Protein AF-A0A2A5WUG9-F1 (afdb_monomer)

Secondary structure (DSSP, 8-state):
--TTSTTHHHHHHHHHHHHHTTSHHHHHHHHHHHHHHHHHHHHHHHHHHHS-HHHHHHHHHHHHHHHHTTHHHHHHHHHHHHHT-

Sequence (85 aa):
MLFWLPLIGPLVAGFVVGKRAGGIGAGIRAAILPAILVGSLMFALATMLTGIPVLGVVAGMGGLALAFSLVGPLLLGAVIGGVFA

Structure (mmCIF, N/CA/C/O backbone):
data_AF-A0A2A5WUG9-F1
#
_entry.id   AF-A0A2A5WUG9-F1
#
loop_
_atom_site.gr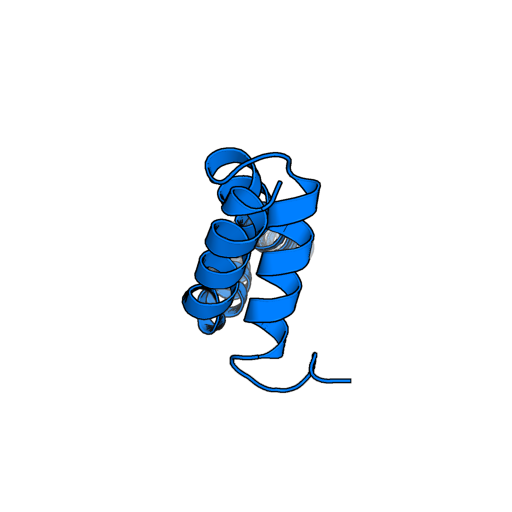oup_PDB
_atom_site.id
_atom_site.type_symbol
_atom_site.label_atom_id
_atom_site.label_alt_id
_atom_site.label_comp_id
_atom_site.label_asym_id
_atom_site.label_entity_id
_atom_site.label_seq_id
_atom_site.pdbx_PDB_ins_code
_atom_site.Cartn_x
_atom_site.Cartn_y
_atom_site.Cartn_z
_atom_site.occupancy
_atom_site.B_iso_or_equiv
_atom_site.auth_seq_id
_atom_site.auth_comp_id
_atom_site.auth_asym_id
_atom_site.auth_atom_id
_atom_site.pdbx_PDB_model_num
ATOM 1 N N . MET A 1 1 ? 9.408 -4.260 20.025 1.00 50.81 1 MET A N 1
ATOM 2 C CA . MET A 1 1 ? 10.166 -4.377 18.760 1.00 50.81 1 MET A CA 1
ATOM 3 C C . MET A 1 1 ? 9.594 -5.540 17.945 1.00 50.81 1 MET A C 1
ATOM 5 O O . MET A 1 1 ? 10.106 -6.641 18.027 1.00 50.81 1 MET A O 1
ATOM 9 N N . LEU A 1 2 ? 8.478 -5.319 17.232 1.00 66.62 2 LEU A N 1
ATOM 10 C CA . LEU A 1 2 ? 7.793 -6.331 16.394 1.00 66.62 2 LEU A CA 1
ATOM 11 C C . LEU A 1 2 ? 7.871 -6.004 14.889 1.00 66.62 2 LEU A C 1
ATOM 13 O O . LEU A 1 2 ? 7.356 -6.756 14.071 1.00 66.62 2 LEU A O 1
ATOM 17 N N . PHE A 1 3 ? 8.528 -4.894 14.524 1.00 64.69 3 PHE A N 1
ATOM 18 C CA . PHE A 1 3 ? 8.589 -4.365 13.154 1.00 64.69 3 PHE A CA 1
ATOM 19 C C . PHE A 1 3 ? 9.202 -5.346 12.146 1.00 64.69 3 PHE A C 1
ATOM 21 O O . PHE A 1 3 ? 8.909 -5.267 10.960 1.00 64.69 3 PHE A O 1
ATOM 28 N N . TRP A 1 4 ? 10.041 -6.262 12.631 1.00 69.06 4 TRP A N 1
ATOM 29 C CA . TRP A 1 4 ? 10.745 -7.242 11.816 1.00 69.06 4 TRP A CA 1
ATOM 30 C C . TRP A 1 4 ? 9.924 -8.497 11.512 1.00 69.06 4 TRP A C 1
ATOM 32 O O . TRP A 1 4 ? 10.288 -9.257 10.618 1.00 69.06 4 TRP A O 1
ATOM 42 N N . LEU A 1 5 ? 8.842 -8.744 12.266 1.00 82.00 5 LEU A N 1
ATOM 43 C CA . LEU A 1 5 ? 8.098 -9.980 12.108 1.00 82.00 5 LEU A CA 1
ATOM 44 C C . LEU A 1 5 ? 7.212 -9.829 10.870 1.00 82.00 5 LEU A C 1
ATOM 46 O O . LEU A 1 5 ? 6.397 -8.891 10.832 1.00 82.00 5 LEU A O 1
ATOM 50 N N . PRO A 1 6 ? 7.332 -10.731 9.879 1.00 73.31 6 PRO A N 1
ATOM 51 C CA . PRO A 1 6 ? 6.378 -10.772 8.784 1.00 73.31 6 PRO A CA 1
ATOM 52 C C . PRO A 1 6 ? 4.969 -10.869 9.383 1.00 73.31 6 PRO A C 1
ATOM 54 O O . PRO A 1 6 ? 4.768 -11.495 10.425 1.00 73.31 6 PRO A O 1
ATOM 57 N N . LEU A 1 7 ? 4.003 -10.186 8.767 1.00 83.88 7 LEU A N 1
ATOM 58 C CA . LEU A 1 7 ? 2.640 -9.965 9.277 1.00 83.88 7 LEU A CA 1
ATOM 59 C C . LEU A 1 7 ? 2.492 -8.888 10.371 1.00 83.88 7 LEU A C 1
ATOM 61 O O . LEU A 1 7 ? 1.775 -7.912 10.146 1.00 83.88 7 LEU A O 1
ATOM 65 N N . ILE A 1 8 ? 3.142 -9.026 11.534 1.00 88.69 8 ILE A N 1
ATOM 66 C CA . ILE A 1 8 ? 2.864 -8.139 12.686 1.00 88.69 8 ILE A CA 1
ATOM 67 C C . ILE A 1 8 ? 3.430 -6.733 12.475 1.00 88.69 8 ILE A C 1
ATOM 69 O O . ILE A 1 8 ? 2.742 -5.751 12.757 1.00 88.69 8 ILE A O 1
ATOM 73 N N . GLY A 1 9 ? 4.654 -6.618 11.953 1.00 89.00 9 GLY A N 1
ATOM 74 C CA . GLY A 1 9 ? 5.260 -5.319 11.651 1.00 89.00 9 GLY A CA 1
ATOM 75 C C . GLY A 1 9 ? 4.386 -4.465 10.722 1.00 89.00 9 GL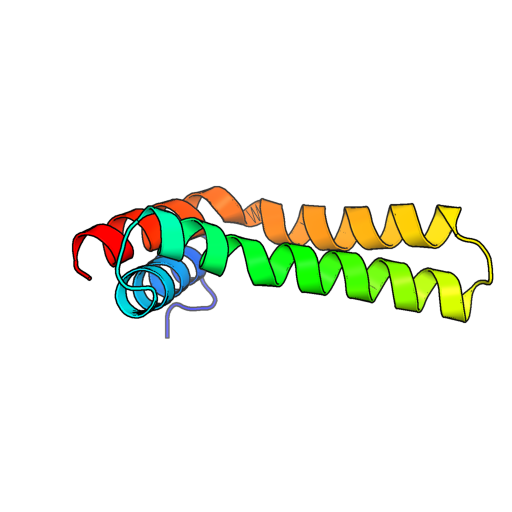Y A C 1
ATOM 76 O O . GLY A 1 9 ? 3.997 -3.361 11.115 1.00 89.00 9 GLY A O 1
ATOM 77 N N . PRO A 1 10 ? 4.003 -4.982 9.538 1.00 89.88 10 PRO A N 1
ATOM 78 C CA . PRO A 1 10 ? 3.114 -4.276 8.620 1.00 89.88 10 PRO A CA 1
ATOM 79 C C . PRO A 1 10 ? 1.745 -3.955 9.233 1.00 89.88 10 PRO A C 1
ATOM 81 O O . PRO A 1 10 ? 1.244 -2.853 9.042 1.00 89.88 10 PRO A O 1
ATOM 84 N N . LEU A 1 11 ? 1.157 -4.856 10.024 1.00 91.44 11 LEU A N 1
ATOM 85 C CA . LEU A 1 11 ? -0.150 -4.615 10.645 1.00 91.44 11 LEU A CA 1
ATOM 86 C C . LEU A 1 11 ? -0.121 -3.454 11.649 1.00 91.44 11 LEU A C 1
ATOM 88 O O . LEU A 1 11 ? -0.997 -2.589 11.628 1.00 91.44 11 LEU A O 1
ATOM 92 N N . VAL A 1 12 ? 0.918 -3.378 12.483 1.00 91.69 12 VAL A N 1
ATOM 93 C CA . VAL A 1 12 ? 1.100 -2.260 13.422 1.00 91.69 12 VAL A CA 1
ATOM 94 C C . VAL A 1 12 ? 1.402 -0.957 12.679 1.00 91.69 12 VAL A C 1
ATOM 96 O O . VAL A 1 12 ? 0.838 0.084 13.020 1.00 91.69 12 VAL A O 1
ATOM 99 N N . ALA A 1 13 ? 2.248 -1.002 11.645 1.00 90.50 13 ALA A N 1
ATOM 100 C CA . ALA A 1 13 ? 2.544 0.16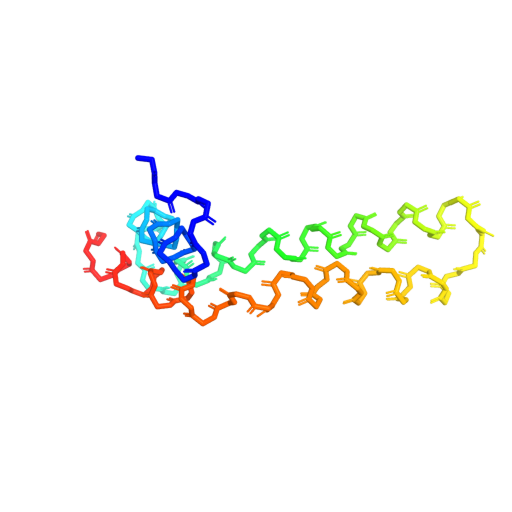7 10.817 1.00 90.50 13 ALA A CA 1
ATOM 101 C C . ALA A 1 13 ? 1.273 0.717 10.152 1.00 90.50 13 ALA A C 1
ATOM 103 O O . ALA A 1 13 ? 0.998 1.916 10.236 1.00 90.50 13 ALA A O 1
ATOM 104 N N . GLY A 1 14 ? 0.457 -0.173 9.582 1.00 91.38 14 GLY A N 1
ATOM 105 C CA . GLY A 1 14 ? -0.849 0.159 9.028 1.00 91.38 14 GLY A CA 1
ATOM 106 C C . GLY A 1 14 ? -1.753 0.818 10.065 1.00 91.38 14 GLY A C 1
ATOM 107 O O . GLY A 1 14 ? -2.291 1.888 9.807 1.00 91.38 14 GLY A O 1
ATOM 108 N N . PHE A 1 15 ? -1.866 0.243 11.265 1.00 94.44 15 PHE A N 1
ATOM 109 C CA . PHE A 1 15 ? -2.693 0.793 12.346 1.00 94.44 15 PHE A CA 1
ATOM 110 C C . PHE A 1 15 ? -2.307 2.219 12.740 1.00 94.44 15 PHE A C 1
ATOM 112 O O . PHE A 1 15 ? -3.176 3.086 12.861 1.00 94.44 15 PHE A O 1
ATOM 119 N N . VAL A 1 16 ? -1.011 2.487 12.915 1.00 94.31 16 VAL A N 1
ATOM 120 C CA . VAL A 1 16 ? -0.531 3.828 13.276 1.00 94.31 16 VAL A CA 1
ATOM 121 C C . VAL A 1 16 ? -0.838 4.828 12.162 1.00 94.31 16 VAL A C 1
ATOM 123 O O . VAL A 1 16 ? -1.346 5.912 12.448 1.00 94.31 16 VAL A O 1
ATOM 126 N N . VAL A 1 17 ? -0.587 4.460 10.904 1.00 92.19 17 VAL A N 1
ATOM 127 C CA . VAL A 1 17 ? -0.876 5.317 9.744 1.00 92.19 17 VAL A CA 1
ATOM 128 C C . VAL A 1 17 ? -2.377 5.568 9.604 1.00 92.19 17 VAL A C 1
ATOM 130 O O . VAL A 1 17 ? -2.782 6.717 9.463 1.00 92.19 17 VAL A O 1
ATOM 133 N N . GLY A 1 18 ? -3.208 4.530 9.710 1.00 92.62 18 GLY A N 1
ATOM 134 C CA . GLY A 1 18 ? -4.665 4.635 9.613 1.00 92.62 18 GLY A CA 1
ATOM 135 C C . GLY A 1 18 ? -5.260 5.554 10.675 1.00 92.62 18 GLY A C 1
ATOM 136 O O . GLY A 1 18 ? -6.049 6.439 10.348 1.00 92.62 18 GLY A O 1
ATOM 137 N N . LYS A 1 19 ? -4.808 5.412 11.928 1.00 94.00 19 LYS A N 1
ATOM 138 C CA . LYS A 1 19 ? -5.246 6.270 13.036 1.00 94.00 19 LYS A CA 1
ATOM 139 C C . LYS A 1 19 ? -4.829 7.726 12.833 1.00 94.00 19 LYS A C 1
ATOM 141 O O . LYS A 1 19 ? -5.597 8.640 13.097 1.00 94.00 19 LYS A O 1
ATOM 146 N N . ARG A 1 20 ? -3.606 7.960 12.347 1.00 93.31 20 ARG A N 1
ATOM 147 C CA . ARG A 1 20 ? -3.098 9.315 12.071 1.00 93.31 20 ARG A CA 1
AT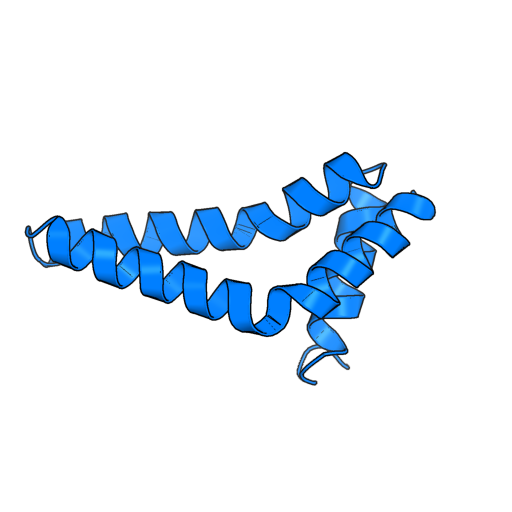OM 148 C C . ARG A 1 20 ? -3.736 9.959 10.841 1.00 93.31 20 ARG A C 1
ATOM 150 O O . ARG A 1 20 ? -3.792 11.181 10.779 1.00 93.31 20 ARG A O 1
ATOM 157 N N . ALA A 1 21 ? -4.200 9.161 9.885 1.00 91.88 21 ALA A N 1
ATOM 158 C CA . ALA A 1 21 ? -4.813 9.642 8.653 1.00 91.88 21 ALA A CA 1
ATOM 159 C C . ALA A 1 21 ? -6.251 10.166 8.836 1.00 91.88 21 ALA A C 1
ATOM 161 O O . ALA A 1 21 ? -6.766 10.798 7.916 1.00 91.88 21 ALA A O 1
ATOM 162 N N . GLY A 1 22 ? -6.898 9.930 9.987 1.00 91.62 22 GLY A N 1
ATOM 163 C CA . GLY A 1 22 ? -8.212 10.513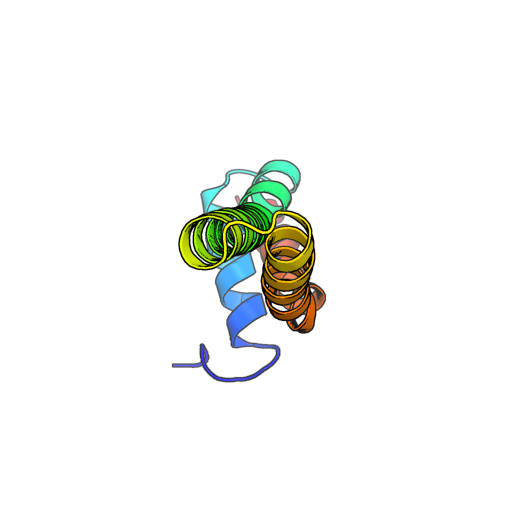 10.299 1.00 91.62 22 GLY A CA 1
ATOM 164 C C . GLY A 1 22 ? -9.407 9.787 9.671 1.00 91.62 22 GLY A C 1
ATOM 165 O O . GLY A 1 22 ? -10.461 10.388 9.491 1.00 91.62 22 GLY A O 1
ATOM 166 N N . GLY A 1 23 ? -9.244 8.523 9.264 1.00 92.62 23 GLY A N 1
ATOM 167 C CA . GLY A 1 23 ? -10.339 7.707 8.733 1.00 92.62 23 GLY A CA 1
ATOM 168 C C . GLY A 1 23 ? -9.877 6.564 7.829 1.00 92.62 23 GLY A C 1
ATOM 169 O O . GLY A 1 23 ? -8.755 6.566 7.323 1.00 92.62 23 GLY A O 1
ATOM 170 N N . ILE A 1 24 ? -10.764 5.599 7.564 1.00 93.19 24 ILE A N 1
ATOM 171 C CA . ILE A 1 24 ? -10.464 4.380 6.781 1.00 93.19 24 ILE A CA 1
ATOM 172 C C . ILE A 1 24 ? -9.952 4.713 5.371 1.00 93.19 24 ILE A C 1
ATOM 174 O O . ILE A 1 24 ? -8.889 4.250 4.961 1.00 93.19 24 ILE A O 1
ATOM 178 N N . GLY A 1 25 ? -10.690 5.540 4.622 1.00 91.50 25 GLY A N 1
ATOM 179 C CA . GLY A 1 25 ? -10.332 5.875 3.240 1.00 91.50 25 GLY A CA 1
ATOM 180 C C . GLY A 1 25 ? -9.018 6.653 3.133 1.00 91.50 25 GLY A C 1
ATOM 181 O O . GLY A 1 25 ? -8.233 6.426 2.213 1.00 91.50 25 GLY A O 1
ATOM 182 N N . ALA A 1 26 ? -8.750 7.545 4.091 1.00 94.00 26 ALA A N 1
ATOM 183 C CA . ALA A 1 26 ? -7.478 8.254 4.179 1.00 94.00 26 ALA A CA 1
ATOM 184 C C . ALA A 1 26 ? -6.336 7.307 4.583 1.00 94.00 26 ALA A C 1
ATOM 186 O O . ALA A 1 26 ? -5.263 7.364 3.985 1.00 94.00 26 ALA A O 1
ATOM 187 N N . GLY A 1 27 ? -6.592 6.384 5.514 1.00 93.44 27 GLY A N 1
ATOM 188 C CA . GLY A 1 27 ? -5.648 5.364 5.967 1.00 93.44 27 GLY A CA 1
ATOM 189 C C . GLY A 1 27 ? -5.202 4.418 4.855 1.00 93.44 27 GLY A C 1
ATOM 190 O O . GLY A 1 27 ? -4.006 4.189 4.701 1.00 93.44 27 GLY A O 1
ATOM 191 N N . ILE A 1 28 ? -6.130 3.928 4.029 1.00 92.50 28 ILE A N 1
ATOM 192 C CA . ILE A 1 28 ? -5.806 3.064 2.880 1.00 92.50 28 ILE A CA 1
ATOM 193 C C . ILE A 1 28 ? -4.913 3.805 1.877 1.00 92.50 28 ILE A C 1
ATOM 195 O O . ILE A 1 28 ? -3.886 3.274 1.454 1.00 92.50 28 ILE A O 1
ATOM 199 N N . ARG A 1 29 ? -5.260 5.050 1.522 1.00 93.19 29 ARG A N 1
ATOM 200 C CA . ARG A 1 29 ? -4.435 5.859 0.608 1.00 93.19 29 ARG A CA 1
ATOM 201 C C . ARG A 1 29 ? -3.043 6.114 1.183 1.00 93.19 29 ARG A C 1
ATOM 203 O O . ARG A 1 29 ? -2.056 5.961 0.470 1.00 93.19 29 ARG A O 1
ATOM 210 N N . ALA A 1 30 ? -2.963 6.450 2.469 1.00 92.06 30 ALA A N 1
ATOM 211 C CA . ALA A 1 30 ? -1.697 6.673 3.159 1.00 92.06 30 ALA A CA 1
ATOM 212 C C . ALA A 1 30 ? -0.843 5.395 3.250 1.00 92.06 30 ALA A C 1
ATOM 214 O O . ALA A 1 30 ? 0.376 5.477 3.136 1.00 92.06 30 ALA A O 1
ATOM 215 N N . ALA A 1 31 ? -1.460 4.219 3.391 1.00 90.81 31 ALA A N 1
ATOM 216 C CA . ALA A 1 31 ? -0.760 2.936 3.419 1.00 90.81 31 ALA A CA 1
ATOM 217 C C . ALA A 1 31 ? -0.192 2.520 2.047 1.00 90.81 31 ALA A C 1
ATOM 219 O O . ALA A 1 31 ? 0.843 1.863 1.994 1.00 90.81 31 ALA A O 1
ATOM 220 N N . ILE A 1 32 ? -0.836 2.912 0.941 1.00 89.56 32 ILE A N 1
ATOM 221 C CA . ILE A 1 32 ? -0.392 2.593 -0.431 1.00 89.56 32 ILE A CA 1
ATOM 222 C C . ILE A 1 32 ? 0.649 3.601 -0.947 1.00 89.56 32 ILE A C 1
ATOM 224 O O . ILE A 1 32 ? 1.489 3.261 -1.781 1.00 89.56 32 ILE A O 1
ATOM 228 N N . LEU A 1 33 ? 0.632 4.835 -0.438 1.00 90.62 33 LEU A N 1
ATOM 229 C CA . LEU A 1 33 ? 1.507 5.919 -0.890 1.00 90.62 33 LEU A CA 1
ATOM 230 C C . LEU A 1 33 ? 3.012 5.554 -0.931 1.00 90.62 33 LEU A C 1
ATOM 232 O O . LEU A 1 33 ? 3.648 5.861 -1.942 1.00 90.62 33 LEU A O 1
ATOM 236 N N . PRO A 1 34 ? 3.595 4.850 0.065 1.00 88.69 34 PRO A N 1
ATOM 237 C CA . PRO A 1 34 ? 4.996 4.430 0.023 1.00 88.69 34 PRO A CA 1
ATOM 238 C C . PRO A 1 34 ? 5.308 3.475 -1.133 1.00 88.69 34 PRO A C 1
ATOM 240 O O . PRO A 1 34 ? 6.375 3.578 -1.730 1.00 88.69 34 PRO A O 1
ATOM 243 N N . ALA A 1 35 ? 4.382 2.577 -1.483 1.00 87.88 35 ALA A N 1
ATOM 244 C CA . ALA A 1 35 ? 4.559 1.638 -2.590 1.00 87.88 35 ALA A CA 1
ATOM 245 C C . ALA A 1 35 ? 4.681 2.383 -3.925 1.00 87.88 35 ALA A C 1
ATOM 247 O O . ALA A 1 35 ? 5.579 2.107 -4.720 1.00 87.88 35 ALA A O 1
ATOM 248 N N . ILE A 1 36 ? 3.809 3.373 -4.136 1.00 90.75 36 ILE A N 1
ATOM 249 C CA . ILE A 1 36 ? 3.822 4.218 -5.335 1.00 90.75 36 ILE A CA 1
ATOM 250 C C . ILE A 1 36 ? 5.118 5.031 -5.397 1.00 90.75 36 ILE A C 1
ATOM 252 O O . ILE A 1 36 ? 5.736 5.098 -6.456 1.00 90.75 36 ILE A O 1
ATOM 256 N N . LEU A 1 37 ? 5.546 5.612 -4.272 1.00 92.38 37 LEU A N 1
ATOM 257 C CA . LEU A 1 37 ? 6.792 6.378 -4.171 1.00 92.38 37 LEU A CA 1
ATOM 258 C C . LEU A 1 37 ? 8.029 5.530 -4.475 1.00 92.38 37 LEU A C 1
ATOM 260 O O . LEU A 1 37 ? 8.888 5.958 -5.239 1.00 92.38 37 LEU A O 1
ATOM 264 N N . VAL A 1 38 ? 8.126 4.327 -3.909 1.00 90.81 38 VAL A N 1
ATOM 265 C CA . VAL A 1 38 ? 9.262 3.431 -4.163 1.00 90.81 38 VAL A CA 1
ATOM 266 C C . VAL A 1 38 ? 9.244 2.940 -5.610 1.00 90.81 38 VAL A C 1
ATOM 268 O O . VAL A 1 38 ? 10.281 2.960 -6.268 1.00 90.81 38 VAL A O 1
ATOM 271 N N . GLY A 1 39 ? 8.080 2.5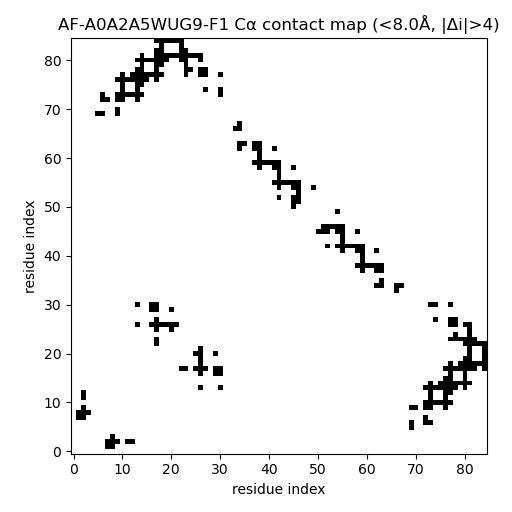51 -6.135 1.00 91.69 39 GLY A N 1
ATOM 272 C CA . GLY A 1 39 ? 7.937 2.114 -7.524 1.00 91.69 39 GLY A CA 1
ATOM 273 C C . GLY A 1 39 ? 8.314 3.202 -8.532 1.00 91.69 39 GLY A C 1
ATOM 274 O O . GLY A 1 39 ? 9.076 2.945 -9.464 1.00 91.69 39 GLY A O 1
ATOM 275 N N . SER A 1 40 ? 7.837 4.433 -8.331 1.00 93.50 40 SER A N 1
ATOM 276 C CA . SER A 1 40 ? 8.157 5.562 -9.212 1.00 93.50 40 SER A CA 1
ATOM 277 C C . SER A 1 40 ? 9.622 5.986 -9.105 1.00 93.50 40 SER A C 1
ATOM 279 O O . SER A 1 40 ? 10.249 6.279 -10.124 1.00 93.50 40 SER A O 1
ATOM 281 N N . LEU A 1 41 ? 10.200 5.947 -7.901 1.00 94.62 41 LEU A N 1
ATOM 282 C CA . LEU A 1 41 ? 11.615 6.235 -7.692 1.00 94.62 41 LEU A CA 1
ATOM 283 C C . LEU A 1 41 ? 12.507 5.187 -8.368 1.00 94.62 41 LEU A C 1
ATOM 285 O O . LEU A 1 41 ? 13.468 5.548 -9.044 1.00 94.62 41 LEU A O 1
ATOM 289 N N . MET A 1 42 ? 12.172 3.902 -8.240 1.00 92.94 42 MET A N 1
ATOM 290 C CA . MET A 1 42 ? 12.892 2.818 -8.917 1.00 92.94 42 MET A CA 1
ATOM 291 C C . MET A 1 42 ? 12.789 2.933 -10.436 1.00 92.94 42 MET A C 1
ATOM 293 O O . MET A 1 42 ? 13.800 2.786 -11.121 1.00 92.94 42 MET A O 1
ATOM 297 N N . PHE A 1 43 ? 11.606 3.267 -10.960 1.00 94.62 43 PHE A N 1
ATOM 298 C CA . PHE A 1 43 ? 11.420 3.552 -12.382 1.00 94.62 43 PHE A CA 1
ATOM 299 C C . PHE A 1 43 ? 12.329 4.689 -12.859 1.00 94.62 43 PHE A C 1
ATOM 301 O O . PHE A 1 43 ? 13.049 4.535 -13.850 1.00 94.62 43 PHE A O 1
ATOM 308 N N . ALA A 1 44 ? 12.308 5.820 -12.150 1.00 95.69 44 ALA A N 1
ATOM 309 C CA . ALA A 1 44 ? 13.077 7.001 -12.519 1.00 95.69 44 ALA A CA 1
ATOM 310 C C . ALA A 1 44 ? 14.581 6.710 -12.485 1.00 95.69 44 ALA A C 1
ATOM 312 O O . ALA A 1 44 ? 15.271 6.968 -13.467 1.00 95.69 44 ALA A O 1
ATOM 313 N N . LEU A 1 45 ? 15.076 6.103 -11.404 1.00 95.19 45 LEU A N 1
ATOM 314 C CA . LEU A 1 45 ? 16.495 5.785 -11.245 1.00 95.19 45 LEU A CA 1
ATOM 315 C C . LEU A 1 45 ? 16.984 4.777 -12.286 1.00 95.19 45 LEU A C 1
ATOM 317 O O . LEU A 1 45 ? 18.017 5.006 -12.911 1.00 95.19 45 LEU A O 1
ATOM 321 N N . ALA A 1 46 ? 16.243 3.693 -12.521 1.00 94.88 46 ALA A N 1
ATOM 322 C CA . ALA A 1 46 ? 16.626 2.699 -13.519 1.00 94.88 46 ALA A CA 1
ATOM 323 C C . ALA A 1 46 ? 16.601 3.281 -14.942 1.00 94.88 46 ALA A C 1
ATOM 325 O O . ALA A 1 46 ? 17.512 3.013 -15.726 1.00 94.88 46 ALA A O 1
ATOM 326 N N . THR A 1 47 ? 15.620 4.130 -15.263 1.00 96.19 47 THR A N 1
ATOM 327 C CA . THR A 1 47 ? 15.580 4.832 -16.556 1.00 96.19 47 THR A CA 1
ATOM 328 C C . THR A 1 47 ? 16.750 5.807 -16.693 1.00 96.19 47 THR A C 1
ATOM 330 O O . THR A 1 47 ? 17.397 5.828 -17.735 1.00 96.19 47 THR A O 1
ATOM 333 N N . MET A 1 48 ? 17.066 6.575 -15.645 1.00 96.62 48 MET A N 1
ATOM 334 C CA . MET A 1 48 ? 18.177 7.535 -15.645 1.00 96.62 48 MET A CA 1
ATOM 335 C C . MET A 1 48 ? 19.545 6.859 -15.788 1.00 96.62 48 MET A C 1
ATOM 337 O O . MET A 1 48 ? 20.390 7.366 -16.518 1.00 96.62 48 MET A O 1
ATOM 341 N N . LEU A 1 49 ? 19.769 5.722 -15.121 1.00 96.06 49 LEU A N 1
ATOM 342 C CA . LEU A 1 49 ? 21.052 5.009 -15.171 1.00 96.06 49 LEU A CA 1
ATOM 343 C C . LEU A 1 49 ? 21.264 4.242 -16.480 1.00 96.06 49 LEU A C 1
ATOM 345 O O . LEU A 1 49 ? 22.398 4.112 -16.929 1.00 96.06 49 LEU A O 1
ATOM 349 N N . THR A 1 50 ? 20.197 3.694 -17.066 1.00 95.44 50 THR A N 1
ATOM 350 C CA . THR A 1 50 ? 20.309 2.822 -18.249 1.00 95.44 50 THR A CA 1
ATOM 351 C C . THR A 1 50 ? 19.997 3.533 -19.561 1.00 95.44 50 THR A C 1
ATOM 353 O O . THR A 1 50 ? 20.381 3.044 -20.618 1.00 95.44 50 THR A O 1
ATOM 356 N N . GLY A 1 51 ? 19.266 4.651 -19.520 1.00 94.81 51 GLY A N 1
ATOM 357 C CA . GLY A 1 51 ? 18.712 5.308 -20.705 1.00 94.81 51 GLY A CA 1
ATOM 358 C C . GLY A 1 51 ? 17.585 4.522 -21.390 1.00 94.81 51 GLY A C 1
ATOM 359 O O . GLY A 1 51 ? 17.099 4.949 -22.434 1.00 94.81 51 GLY A O 1
ATOM 360 N N . ILE A 1 52 ? 17.156 3.383 -20.827 1.00 95.38 52 ILE A N 1
ATOM 361 C CA . ILE A 1 52 ? 16.167 2.478 -21.424 1.00 95.38 52 ILE A CA 1
ATOM 362 C C . ILE A 1 52 ? 14.892 2.485 -20.561 1.00 95.38 52 ILE A C 1
ATOM 364 O O . ILE A 1 52 ? 14.847 1.815 -19.525 1.00 95.38 52 ILE A O 1
ATOM 368 N N . PRO A 1 53 ? 13.810 3.170 -20.987 1.00 91.88 53 PRO A N 1
ATOM 369 C CA . PRO A 1 53 ? 12.578 3.289 -20.198 1.00 91.88 53 PRO A CA 1
ATOM 370 C C . PRO A 1 53 ? 11.927 1.950 -19.838 1.00 91.88 53 PRO A C 1
ATOM 372 O O . PRO A 1 53 ? 11.342 1.807 -18.769 1.00 91.88 53 PRO A O 1
ATOM 375 N N . VAL A 1 54 ? 12.055 0.942 -20.705 1.00 95.31 54 VAL A N 1
ATOM 376 C CA . VAL A 1 54 ? 11.487 -0.396 -20.475 1.00 95.31 54 VAL A CA 1
ATOM 377 C C . VAL A 1 54 ? 12.101 -1.061 -19.239 1.00 95.31 54 VAL A C 1
ATOM 379 O O . VAL A 1 54 ? 11.375 -1.649 -18.440 1.00 95.31 54 VAL A O 1
ATOM 382 N N . LEU A 1 55 ? 13.414 -0.918 -19.027 1.00 92.12 55 LEU A N 1
ATOM 383 C CA . LEU A 1 55 ? 14.074 -1.421 -17.817 1.00 92.12 55 LEU A CA 1
ATOM 384 C C . LEU A 1 55 ? 13.610 -0.657 -16.573 1.00 92.12 55 LEU A C 1
ATOM 386 O O . LEU A 1 55 ? 13.429 -1.259 -15.515 1.00 92.12 55 LEU A O 1
ATOM 390 N N . GLY A 1 56 ? 13.332 0.639 -16.725 1.00 93.00 56 GLY A N 1
ATOM 391 C CA . GLY A 1 56 ? 12.646 1.443 -15.720 1.00 93.00 56 GLY A CA 1
ATOM 392 C C . GLY A 1 56 ? 11.312 0.841 -15.299 1.00 93.00 56 GLY A C 1
ATOM 393 O O . GLY A 1 56 ? 11.059 0.680 -14.106 1.00 93.00 56 GLY A O 1
ATOM 394 N N . VAL A 1 57 ? 10.459 0.473 -16.260 1.00 94.06 57 VAL A N 1
ATOM 395 C CA . VAL A 1 57 ? 9.145 -0.127 -15.967 1.00 94.06 57 VAL A CA 1
ATOM 396 C C . VAL A 1 57 ? 9.311 -1.424 -15.180 1.00 94.06 57 VAL A C 1
ATOM 398 O O . VAL A 1 57 ? 8.645 -1.608 -14.164 1.00 94.06 57 VAL A O 1
ATOM 401 N N . VAL A 1 58 ? 10.239 -2.293 -15.589 1.00 94.00 58 VAL A N 1
ATOM 402 C CA . VAL A 1 58 ? 10.522 -3.554 -14.882 1.00 94.00 58 VAL A CA 1
ATOM 403 C C . VAL A 1 58 ? 11.005 -3.302 -13.450 1.00 94.00 58 VAL A C 1
ATOM 405 O O . VAL A 1 58 ? 10.503 -3.930 -12.517 1.00 94.00 58 VAL A O 1
ATOM 408 N N . ALA A 1 59 ? 11.916 -2.348 -13.247 1.00 92.19 59 ALA A N 1
ATOM 409 C CA . ALA A 1 59 ? 12.403 -1.981 -11.917 1.00 92.19 59 ALA A CA 1
ATOM 410 C C . ALA A 1 59 ? 11.292 -1.394 -11.027 1.00 92.19 59 ALA A C 1
ATOM 412 O O . ALA A 1 59 ? 11.161 -1.771 -9.860 1.00 92.19 59 ALA A O 1
ATOM 413 N N . GLY A 1 60 ? 10.452 -0.515 -11.580 1.00 91.50 60 GLY A N 1
ATOM 414 C CA . GLY A 1 60 ? 9.301 0.054 -10.878 1.00 91.50 60 GLY A CA 1
ATOM 415 C C . GLY A 1 60 ? 8.265 -1.001 -10.488 1.00 91.50 60 GLY A C 1
ATOM 416 O O . GLY A 1 60 ? 7.770 -0.990 -9.359 1.00 91.50 60 GLY A O 1
ATOM 417 N N . MET A 1 61 ? 7.995 -1.967 -11.375 1.00 90.81 61 MET A N 1
ATOM 418 C CA . MET A 1 61 ? 7.151 -3.126 -11.065 1.00 90.81 61 MET A CA 1
ATOM 419 C C . MET A 1 61 ? 7.752 -3.987 -9.950 1.00 90.81 61 MET A C 1
ATOM 421 O O . MET A 1 61 ? 7.010 -4.432 -9.079 1.00 90.81 61 MET A O 1
ATOM 425 N N . GLY A 1 62 ? 9.074 -4.178 -9.922 1.00 86.44 62 GLY A N 1
ATOM 426 C CA . GLY A 1 62 ? 9.761 -4.872 -8.827 1.00 86.44 62 GLY A CA 1
ATOM 427 C C . GLY A 1 62 ? 9.600 -4.160 -7.478 1.00 86.44 62 GLY A C 1
ATOM 428 O O . GLY A 1 62 ? 9.281 -4.799 -6.474 1.00 86.44 62 GLY A O 1
ATOM 429 N N . GLY A 1 63 ? 9.740 -2.830 -7.462 1.00 79.94 63 GLY A N 1
ATOM 430 C CA . GLY A 1 63 ? 9.511 -2.008 -6.267 1.00 79.94 63 GLY A CA 1
ATOM 431 C C . GLY A 1 63 ? 8.072 -2.097 -5.749 1.00 79.94 63 GLY A C 1
ATOM 432 O O . GLY A 1 63 ? 7.849 -2.250 -4.547 1.00 79.94 63 GLY A O 1
ATOM 433 N N . LEU A 1 64 ? 7.094 -2.081 -6.658 1.00 81.88 64 LEU A N 1
ATOM 434 C CA . LEU A 1 64 ? 5.685 -2.287 -6.318 1.00 81.88 64 LEU A CA 1
ATOM 435 C C . LEU A 1 64 ? 5.425 -3.711 -5.816 1.00 81.88 64 LEU A C 1
ATOM 437 O O . LEU A 1 64 ? 4.772 -3.874 -4.790 1.00 81.88 64 LEU A O 1
ATOM 441 N N . ALA A 1 65 ? 5.953 -4.736 -6.484 1.00 80.94 65 ALA A N 1
ATOM 442 C CA . ALA A 1 65 ? 5.761 -6.133 -6.099 1.00 80.94 65 ALA A CA 1
ATOM 443 C C . ALA A 1 65 ? 6.256 -6.405 -4.670 1.00 80.94 65 ALA A C 1
ATOM 445 O O . ALA A 1 65 ? 5.529 -7.001 -3.879 1.00 80.94 65 ALA A O 1
ATOM 446 N N . LEU A 1 66 ? 7.435 -5.889 -4.300 1.00 72.75 66 LEU A N 1
ATOM 447 C CA . LEU A 1 66 ? 7.954 -5.981 -2.931 1.00 72.75 66 LEU A CA 1
ATOM 448 C C . LEU A 1 66 ? 7.048 -5.282 -1.910 1.00 72.75 66 LEU A C 1
ATOM 450 O O . LEU A 1 66 ? 6.812 -5.821 -0.828 1.00 72.75 66 LEU A O 1
ATOM 454 N N . ALA A 1 67 ? 6.513 -4.111 -2.258 1.00 73.81 67 ALA A N 1
ATOM 455 C CA . ALA A 1 67 ? 5.572 -3.395 -1.403 1.00 73.81 67 ALA A CA 1
ATOM 456 C C . ALA A 1 67 ? 4.230 -4.139 -1.259 1.00 73.81 67 ALA A C 1
ATOM 458 O O . ALA A 1 67 ? 3.596 -4.074 -0.203 1.00 73.81 67 ALA A O 1
ATOM 459 N N . PHE A 1 68 ? 3.816 -4.890 -2.285 1.00 75.19 68 PHE A N 1
ATOM 460 C CA . PHE A 1 68 ? 2.581 -5.669 -2.263 1.00 75.19 68 PHE A CA 1
ATOM 461 C C . PHE A 1 68 ? 2.697 -7.018 -1.539 1.00 75.19 68 PHE A C 1
ATOM 463 O O . PHE A 1 68 ? 1.690 -7.509 -1.022 1.00 75.19 68 PHE A O 1
ATOM 470 N N . SER A 1 69 ? 3.899 -7.586 -1.411 1.00 79.31 69 SER A N 1
ATOM 471 C CA . SER A 1 69 ? 4.140 -8.878 -0.741 1.00 79.31 69 SER A CA 1
ATOM 472 C C . SER A 1 69 ? 3.588 -8.962 0.686 1.00 79.31 69 SER A C 1
ATOM 474 O O . SER A 1 69 ? 3.253 -10.044 1.160 1.00 79.31 69 SER A O 1
ATOM 476 N N . LEU A 1 70 ? 3.478 -7.825 1.382 1.00 79.31 70 LEU A N 1
ATOM 477 C CA . LEU A 1 70 ? 2.958 -7.729 2.751 1.00 79.31 70 LEU A CA 1
ATOM 478 C C . LEU A 1 70 ? 1.775 -6.751 2.861 1.00 79.31 70 LEU A C 1
ATOM 480 O O . LEU A 1 70 ? 1.485 -6.241 3.947 1.00 79.31 70 LEU A O 1
ATOM 484 N N . VAL A 1 71 ? 1.077 -6.486 1.751 1.00 83.69 71 VAL A N 1
ATOM 485 C CA . VAL A 1 71 ? 0.012 -5.471 1.709 1.00 83.69 71 VAL A CA 1
ATOM 486 C C . VAL A 1 71 ? -1.204 -5.854 2.545 1.00 83.69 71 VAL A C 1
ATOM 488 O O . VAL A 1 71 ? -1.839 -4.981 3.125 1.00 83.69 71 VAL A O 1
ATOM 491 N N . GLY A 1 72 ? -1.529 -7.148 2.634 1.00 85.62 72 GLY A N 1
ATOM 492 C CA . GLY A 1 72 ? -2.722 -7.627 3.338 1.00 85.62 72 GLY A CA 1
ATOM 493 C C . GLY A 1 72 ? -2.743 -7.186 4.805 1.00 85.62 72 GLY A C 1
ATOM 494 O O . GLY A 1 72 ? -3.661 -6.470 5.207 1.00 85.62 72 GLY A O 1
ATOM 495 N N . PRO A 1 73 ? -1.714 -7.531 5.600 1.00 90.88 73 PRO A N 1
ATOM 496 C CA . PRO A 1 73 ? -1.617 -7.088 6.988 1.00 90.88 73 PRO A CA 1
ATOM 497 C C . PRO A 1 73 ? -1.523 -5.562 7.130 1.00 90.88 73 PRO A C 1
ATOM 499 O O . PRO A 1 73 ? -2.144 -5.008 8.032 1.00 90.88 73 PRO A O 1
ATOM 502 N N . LEU A 1 74 ? -0.807 -4.874 6.230 1.00 91.38 74 LEU A N 1
ATOM 503 C CA . LEU A 1 74 ? -0.687 -3.409 6.229 1.00 91.38 74 LEU A CA 1
ATOM 504 C C . LEU A 1 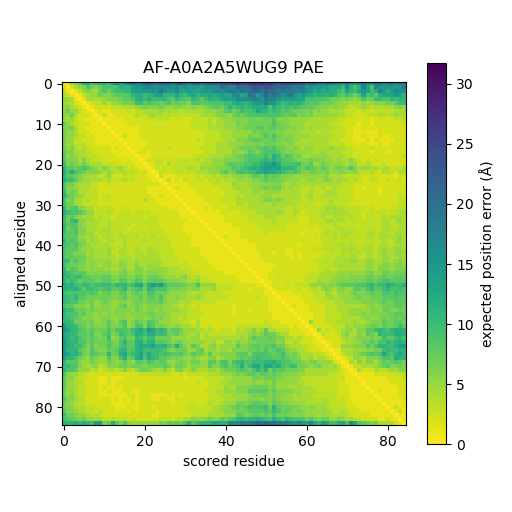74 ? -2.049 -2.720 6.043 1.00 91.38 74 LEU A C 1
ATOM 506 O O . LEU A 1 74 ? -2.395 -1.812 6.798 1.00 91.38 74 LEU A O 1
ATOM 510 N N . LEU A 1 75 ? -2.836 -3.165 5.062 1.00 92.12 75 LEU A N 1
ATOM 511 C CA . LEU A 1 75 ? -4.165 -2.623 4.780 1.00 92.12 75 LEU A CA 1
ATOM 512 C C . LEU A 1 75 ? -5.154 -2.954 5.892 1.00 92.12 75 LEU A C 1
ATOM 514 O O . LEU A 1 75 ? -5.907 -2.075 6.302 1.00 92.12 75 LEU A O 1
ATOM 518 N N . LEU A 1 76 ? -5.116 -4.178 6.426 1.00 93.94 76 LEU A N 1
ATOM 519 C CA . LEU A 1 76 ? -5.898 -4.552 7.608 1.00 93.94 76 LEU A CA 1
ATOM 520 C C . LEU A 1 76 ? -5.595 -3.622 8.781 1.00 93.94 76 LEU A C 1
ATOM 522 O O . LEU A 1 76 ? -6.513 -3.057 9.372 1.00 93.94 76 LEU A O 1
ATOM 526 N N . GLY A 1 77 ? -4.312 -3.397 9.065 1.00 93.00 77 GLY A N 1
ATOM 527 C CA . GLY A 1 77 ? -3.875 -2.423 10.056 1.00 93.00 77 GLY A CA 1
ATOM 528 C C . GLY A 1 77 ? -4.451 -1.035 9.784 1.00 93.00 77 GLY A C 1
ATOM 529 O O . GLY A 1 77 ? -5.047 -0.441 10.676 1.00 93.00 77 GLY A O 1
ATOM 530 N N . ALA A 1 78 ? -4.328 -0.532 8.555 1.00 94.44 78 ALA A N 1
ATOM 531 C CA . 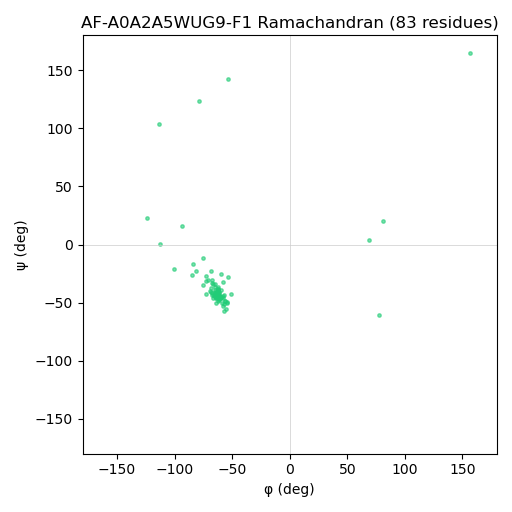ALA A 1 78 ? -4.806 0.797 8.170 1.00 94.44 78 ALA A CA 1
ATOM 532 C C . ALA A 1 78 ? -6.323 0.966 8.306 1.00 94.44 78 ALA A C 1
ATOM 534 O O . ALA A 1 78 ? -6.776 2.017 8.759 1.00 94.44 78 ALA A O 1
ATOM 535 N N . VAL A 1 79 ? -7.101 -0.066 7.973 1.00 95.88 79 VAL A N 1
ATOM 536 C CA . VAL A 1 79 ? -8.556 -0.072 8.172 1.00 95.88 79 VAL A CA 1
ATOM 537 C C . VAL A 1 79 ? -8.881 -0.008 9.658 1.00 95.88 79 VAL A C 1
ATOM 539 O O . VAL A 1 79 ? -9.630 0.872 10.070 1.00 95.88 79 VAL A O 1
ATOM 542 N N . ILE A 1 80 ? -8.276 -0.879 10.470 1.00 95.94 80 ILE A N 1
ATOM 543 C CA . ILE A 1 80 ? -8.497 -0.903 11.921 1.00 95.94 80 ILE A CA 1
ATOM 544 C C . ILE A 1 80 ? -8.112 0.452 12.522 1.00 95.94 80 ILE A C 1
ATOM 546 O O . ILE A 1 80 ? -8.912 1.069 13.214 1.00 95.94 80 ILE A O 1
ATOM 550 N N . GLY A 1 81 ? -6.918 0.958 12.214 1.00 93.81 81 GLY A N 1
ATOM 551 C CA . GLY A 1 81 ? -6.447 2.258 12.685 1.00 93.81 81 GLY A CA 1
ATOM 552 C C . GLY A 1 81 ? -7.384 3.396 12.296 1.00 93.81 81 GLY A C 1
ATOM 553 O O . GLY A 1 81 ? -7.695 4.230 13.137 1.00 93.81 81 GLY A O 1
ATOM 554 N N . GLY A 1 82 ? -7.868 3.390 11.053 1.00 94.50 82 GLY A N 1
ATOM 555 C CA . GLY A 1 82 ? -8.805 4.382 10.534 1.00 94.50 82 GLY A CA 1
ATOM 556 C C . GLY A 1 82 ? -10.208 4.317 11.144 1.00 94.50 82 GLY A C 1
ATOM 557 O O . GLY A 1 82 ? -10.903 5.324 11.114 1.00 94.50 82 GLY A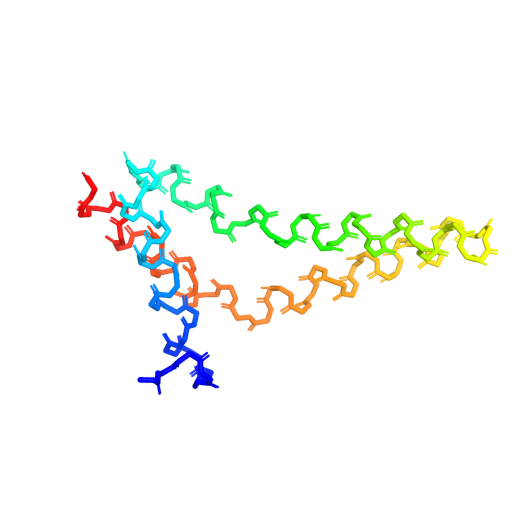 O 1
ATOM 558 N N . VAL A 1 83 ? -10.629 3.176 11.703 1.00 96.12 83 VAL A N 1
ATOM 559 C CA . VAL A 1 83 ? -11.870 3.070 12.501 1.00 96.12 83 VAL A CA 1
ATOM 560 C C . VAL A 1 83 ? -11.710 3.745 13.870 1.00 96.12 83 VAL A C 1
ATOM 562 O O . VAL A 1 83 ? -12.675 4.275 14.406 1.00 96.12 83 VAL A O 1
ATOM 565 N N . PHE A 1 84 ? -10.498 3.741 14.434 1.00 93.12 84 PHE A N 1
ATOM 566 C CA . PHE A 1 84 ? -10.175 4.349 15.734 1.00 93.12 84 PHE A CA 1
ATOM 567 C C . PHE A 1 84 ? -9.644 5.793 15.634 1.00 93.12 84 PHE A C 1
ATOM 569 O O . PHE A 1 84 ? -8.993 6.255 16.578 1.00 93.12 84 PHE A O 1
ATOM 576 N N . ALA A 1 85 ? -9.824 6.448 14.485 1.00 85.81 85 ALA A N 1
ATOM 577 C CA . ALA A 1 85 ? -9.290 7.774 14.180 1.00 85.81 85 ALA A CA 1
ATOM 578 C C . ALA A 1 85 ? -10.275 8.898 14.517 1.00 85.81 85 ALA A C 1
ATOM 580 O O . ALA A 1 85 ? -11.494 8.678 14.348 1.00 85.81 85 ALA A O 1
#

Organism: NCBI:txid1986255

Foldseek 3Di:
DCLPPQLPNLLQQLLVQLLVLQALVSSQCSLCVVLQVQLQVQLVVQCVVPVDSVSSNVRSVVSNVVSVVRVVSNSNSNNNNRVND

Radius of gyration: 14.72 Å; Cα contacts (8 Å, |Δi|>4): 156; chains: 1; bounding box: 33×21×40 Å

Solvent-accessible surface area (backbone atoms only — not comparable to full-atom values): 3985 Å² total; per-residue (Å²): 141,53,70,84,42,84,58,56,16,40,20,52,53,13,22,55,47,1,30,72,47,63,21,38,74,46,4,46,52,62,65,47,46,59,32,54,52,46,11,51,48,34,20,51,51,41,20,70,76,68,74,39,61,68,57,4,52,54,40,13,49,50,37,32,50,62,48,52,76,53,35,68,38,20,45,51,15,3,40,56,16,8,71,75,70

Mean predicted aligned error: 4.89 Å

pLDDT: mean 89.22, std 8.15, range [50.81, 96.62]